Protein AF-W4P5W0-F1 (afdb_monomer)

pLDDT: mean 77.09, std 18.79, range [35.78, 97.12]

Foldseek 3Di:
DKWKFWADPVRDGDDIEDCDDPDPDPVDDHHHPVPDDPCVRDVDFQTWMWIQDDPVVRDIDIDGRHDDDPPDDDDDDDDPDDDDDDPDPDDPVVVVVVPPPPPCPDCVVVVPDPPPPVPPPPVVPCPPDDDPDDDDDDDD

Radius of gyration: 27.94 Å; Cα contacts (8 Å, |Δi|>4): 123; chains: 1; bounding box: 58×58×74 Å

Sequence (140 aa):
MTSFFICDDDWEKDKEVTLEEMDDNPEMDSWVMKDTVVSELVEDEKQKLLYVFDYMTERCFFIELSEIITGKEIKGAKCTKKSGEAPKQTVDFEEMASTGNSLDLDESFYGDQDFDMEDFDQEGFDMGGDAGGSFDDDKY

Solvent-accessible surface area (backbone atoms only — not comparable to full-atom values): 9699 Å² total; per-residue (Å²): 117,44,37,40,24,42,29,51,96,85,67,48,76,75,48,70,29,29,66,55,90,83,72,90,52,91,88,55,92,78,44,33,53,87,82,52,57,66,71,82,78,50,87,54,71,67,42,32,36,39,40,38,63,33,75,93,77,68,42,63,45,87,44,65,40,79,73,85,77,78,99,61,90,74,91,71,91,74,89,88,77,86,80,88,78,82,75,80,88,73,80,58,63,69,60,50,64,70,66,46,71,82,73,79,80,47,67,73,80,70,68,71,83,70,88,55,74,84,75,57,61,69,81,77,60,78,76,80,72,88,78,95,66,90,79,80,91,78,88,134

InterPro domains:
  IPR024047 MM3350-like superfamily [G3DSA:3.10.290.30] (1-127)
  IPR024047 MM3350-like superfamily [SSF159941] (1-127)

Organism: NCBI:txid1235809

Structure (mmCIF, N/CA/C/O backbone):
data_AF-W4P5W0-F1
#
_entry.id   AF-W4P5W0-F1
#
loop_
_atom_site.group_PDB
_atom_site.id
_atom_site.type_symbol
_atom_site.label_atom_id
_atom_site.label_alt_id
_atom_site.label_comp_id
_atom_site.label_asym_id
_atom_site.label_entity_id
_atom_site.label_seq_id
_atom_site.pdbx_PDB_ins_code
_atom_site.Cartn_x
_atom_site.Cartn_y
_atom_site.Cartn_z
_atom_site.occupancy
_atom_site.B_iso_or_equiv
_atom_site.auth_seq_id
_atom_site.auth_comp_id
_atom_site.auth_asym_id
_atom_site.auth_atom_id
_atom_site.pdbx_PDB_model_num
ATOM 1 N N . MET A 1 1 ? 12.486 5.948 -7.189 1.00 82.56 1 MET A N 1
ATOM 2 C CA . MET A 1 1 ? 11.313 6.750 -6.786 1.00 82.56 1 MET A CA 1
ATOM 3 C C . MET A 1 1 ? 10.218 5.776 -6.392 1.00 82.56 1 MET A C 1
ATOM 5 O O . MET A 1 1 ? 10.141 4.731 -7.027 1.00 82.56 1 MET A O 1
ATOM 9 N N . THR A 1 2 ? 9.457 6.049 -5.333 1.00 92.00 2 THR A N 1
ATOM 10 C CA . THR A 1 2 ? 8.365 5.173 -4.879 1.00 92.00 2 THR A CA 1
ATOM 11 C C . THR A 1 2 ? 7.175 6.025 -4.475 1.00 92.00 2 THR A C 1
ATOM 13 O O . THR A 1 2 ? 7.397 7.052 -3.829 1.00 92.00 2 THR A O 1
ATOM 16 N N . SER A 1 3 ? 5.963 5.562 -4.762 1.00 94.81 3 SER A N 1
ATOM 17 C CA . SER A 1 3 ? 4.728 6.265 -4.406 1.00 94.81 3 SER A CA 1
ATOM 18 C C . SER A 1 3 ? 3.638 5.289 -3.975 1.00 94.81 3 SER A C 1
ATOM 20 O O . SER A 1 3 ? 3.578 4.151 -4.454 1.00 94.81 3 SER A O 1
ATOM 22 N N . PHE A 1 4 ? 2.777 5.732 -3.062 1.00 96.12 4 PHE A N 1
ATOM 23 C CA . PHE A 1 4 ? 1.482 5.106 -2.818 1.00 96.12 4 PHE A CA 1
ATOM 24 C C . PHE A 1 4 ? 0.425 5.833 -3.643 1.00 96.12 4 PHE A C 1
ATOM 26 O O . PHE A 1 4 ? 0.474 7.050 -3.768 1.00 96.12 4 PHE A O 1
ATOM 33 N N . PHE A 1 5 ? -0.545 5.096 -4.167 1.00 95.81 5 PHE A N 1
ATOM 34 C CA . PHE A 1 5 ? -1.726 5.656 -4.806 1.00 95.81 5 PHE A CA 1
ATOM 35 C C . PHE A 1 5 ? -2.966 5.185 -4.063 1.00 95.81 5 PHE A C 1
ATOM 37 O O . PHE A 1 5 ? -3.081 3.989 -3.795 1.00 95.81 5 PHE A O 1
ATOM 44 N N . ILE A 1 6 ? -3.886 6.097 -3.757 1.00 95.56 6 ILE A N 1
ATOM 45 C CA . ILE A 1 6 ? -5.272 5.720 -3.473 1.00 95.56 6 ILE A CA 1
ATOM 46 C C . ILE A 1 6 ? -5.915 5.358 -4.803 1.00 95.56 6 ILE A C 1
ATOM 48 O O . ILE A 1 6 ? -5.771 6.096 -5.782 1.00 95.56 6 ILE A O 1
ATOM 52 N N . CYS A 1 7 ? -6.592 4.215 -4.821 1.00 95.69 7 CYS A N 1
ATOM 53 C CA . CYS A 1 7 ? -7.262 3.714 -6.003 1.00 95.69 7 CYS A CA 1
ATOM 54 C C . CYS A 1 7 ? -8.767 3.591 -5.804 1.00 95.69 7 CYS A C 1
ATOM 56 O O . CYS A 1 7 ? -9.249 3.398 -4.684 1.00 95.69 7 CYS A O 1
ATOM 58 N N . ASP A 1 8 ? -9.487 3.641 -6.919 1.00 93.94 8 ASP A N 1
ATOM 59 C CA . ASP A 1 8 ? -10.892 3.266 -6.974 1.00 93.94 8 ASP A CA 1
ATOM 60 C C . ASP A 1 8 ? -11.082 1.735 -7.003 1.00 93.94 8 ASP A C 1
ATOM 62 O O . ASP A 1 8 ? -10.151 0.945 -6.792 1.00 93.94 8 ASP A O 1
ATOM 66 N N . ASP A 1 9 ? -12.316 1.297 -7.260 1.00 92.69 9 ASP A N 1
ATOM 67 C CA . ASP A 1 9 ? -12.647 -0.121 -7.311 1.00 92.69 9 ASP A CA 1
ATOM 68 C C . ASP A 1 9 ? -12.012 -0.882 -8.484 1.00 92.69 9 ASP A C 1
ATOM 70 O O . ASP A 1 9 ? -11.798 -2.097 -8.367 1.00 92.69 9 ASP A O 1
ATOM 74 N N . ASP A 1 10 ? -11.651 -0.189 -9.558 1.00 94.75 10 ASP A N 1
ATOM 75 C CA . ASP A 1 10 ? -11.047 -0.757 -10.761 1.00 94.75 10 ASP A CA 1
ATOM 76 C C . ASP A 1 10 ? -9.509 -0.635 -10.765 1.00 94.75 10 ASP A C 1
ATOM 78 O O . ASP A 1 10 ? -8.855 -1.012 -11.737 1.00 94.75 10 ASP A O 1
ATOM 82 N N . TRP A 1 11 ? -8.917 -0.221 -9.634 1.00 94.50 11 TRP A N 1
ATOM 83 C CA . TRP A 1 11 ? -7.482 0.046 -9.463 1.00 94.50 11 TRP A CA 1
ATOM 84 C C . TRP A 1 11 ? -6.963 1.238 -10.280 1.00 94.50 11 TRP A C 1
ATOM 86 O O . TRP A 1 11 ? -5.752 1.352 -10.506 1.00 94.50 11 TRP A O 1
ATOM 96 N N . GLU A 1 12 ? -7.844 2.152 -10.689 1.00 95.00 12 GLU A N 1
ATOM 97 C CA . GLU A 1 12 ? -7.435 3.425 -11.272 1.00 95.00 12 GLU A CA 1
ATOM 98 C C . GLU A 1 12 ? -6.825 4.318 -10.188 1.00 95.00 12 GLU A C 1
ATOM 100 O O . GLU A 1 12 ? -7.290 4.364 -9.050 1.00 95.00 12 GLU A O 1
ATOM 105 N N . LYS A 1 13 ? -5.721 4.991 -10.521 1.00 94.25 13 LYS A N 1
ATOM 106 C CA . LYS A 1 13 ? -4.975 5.846 -9.590 1.00 94.25 13 LYS A CA 1
ATOM 107 C C . LYS A 1 13 ? -5.665 7.201 -9.488 1.00 94.25 13 LYS A C 1
ATOM 109 O O . LYS A 1 13 ? -5.826 7.863 -10.507 1.00 94.25 13 LYS A O 1
ATOM 114 N N . ASP A 1 14 ? -5.979 7.622 -8.270 1.00 92.06 14 ASP A N 1
ATOM 115 C CA . ASP A 1 14 ? -6.637 8.906 -8.011 1.00 92.06 14 ASP A CA 1
ATOM 116 C C . ASP A 1 14 ? -5.683 9.886 -7.312 1.00 92.06 14 ASP A C 1
ATOM 118 O O . ASP A 1 14 ? -5.239 10.873 -7.898 1.00 92.06 14 ASP A O 1
ATOM 122 N N . LYS A 1 15 ? -5.269 9.565 -6.080 1.00 91.94 15 LYS A N 1
ATOM 123 C CA . LYS A 1 15 ? -4.364 10.406 -5.278 1.00 91.94 15 LYS A CA 1
ATOM 124 C C . LYS A 1 15 ? -2.994 9.762 -5.127 1.00 91.94 15 LYS A C 1
ATOM 126 O O . LYS A 1 15 ? -2.920 8.614 -4.698 1.00 91.94 15 LYS A O 1
ATOM 131 N N . GLU A 1 16 ? -1.925 10.508 -5.397 1.00 94.00 16 GLU A N 1
ATOM 132 C CA . GLU A 1 16 ? -0.539 10.078 -5.179 1.00 94.00 16 GLU A CA 1
ATOM 133 C C . GLU A 1 16 ? 0.016 10.591 -3.842 1.00 94.00 16 GLU A C 1
ATOM 135 O O . GLU A 1 16 ? -0.223 11.731 -3.455 1.00 94.00 16 GLU A O 1
ATOM 140 N N . VAL A 1 17 ? 0.775 9.738 -3.152 1.00 94.75 17 VAL A N 1
ATOM 141 C CA . VAL A 1 17 ? 1.563 10.061 -1.958 1.00 94.75 17 VAL A CA 1
ATOM 142 C C . VAL A 1 17 ? 3.015 9.679 -2.234 1.00 94.75 17 VAL A C 1
ATOM 144 O O . VAL A 1 17 ? 3.347 8.491 -2.353 1.00 94.75 17 VAL A O 1
ATOM 147 N N . THR A 1 18 ? 3.881 10.678 -2.358 1.00 94.31 18 THR A N 1
ATOM 148 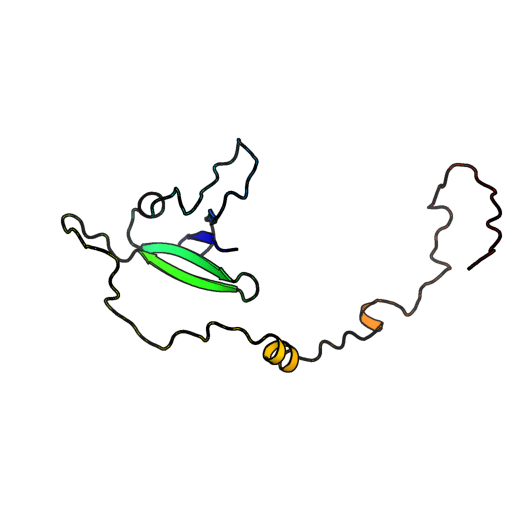C CA . THR A 1 18 ? 5.270 10.530 -2.803 1.00 94.31 18 THR A CA 1
ATOM 149 C C . THR A 1 18 ? 6.226 10.327 -1.629 1.00 94.31 18 THR A C 1
ATOM 151 O O . THR A 1 18 ? 5.956 10.692 -0.484 1.00 94.31 18 THR A O 1
ATOM 154 N N . LEU A 1 19 ? 7.375 9.698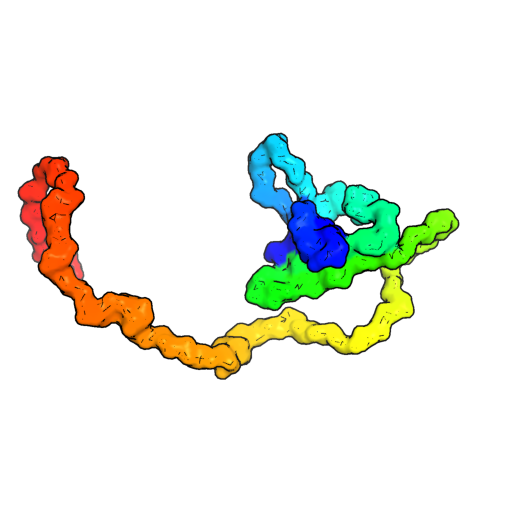 -1.895 1.00 92.62 19 LEU A N 1
ATOM 155 C CA . LEU A 1 19 ? 8.403 9.482 -0.869 1.00 92.62 19 LEU A CA 1
ATOM 156 C C . LEU A 1 19 ? 9.034 10.794 -0.375 1.00 92.62 19 LEU A C 1
ATOM 158 O O . LEU A 1 19 ? 9.328 10.927 0.808 1.00 92.62 19 LEU A O 1
ATOM 162 N N . GLU A 1 20 ? 9.254 11.725 -1.295 1.00 90.62 20 GLU A N 1
ATOM 163 C CA . GLU A 1 20 ? 9.828 13.047 -1.052 1.00 90.62 20 GLU A CA 1
ATOM 164 C C . GLU A 1 20 ? 8.904 14.091 -1.680 1.00 90.62 20 GLU A C 1
ATOM 166 O O . GLU A 1 20 ? 8.110 13.758 -2.566 1.00 90.62 20 GLU A O 1
ATOM 171 N N . GLU A 1 21 ? 9.034 15.338 -1.240 1.00 87.50 21 GLU A N 1
ATOM 172 C CA . GLU A 1 21 ? 8.330 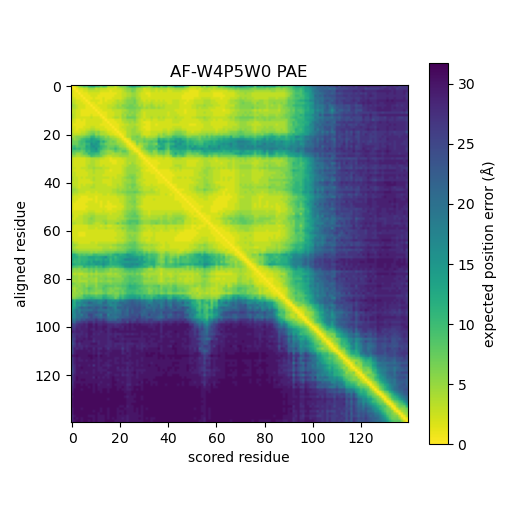16.461 -1.850 1.00 87.50 21 GLU A CA 1
ATOM 173 C C . GLU A 1 21 ? 8.790 16.625 -3.304 1.00 87.50 21 GLU A C 1
ATOM 175 O O . GLU A 1 21 ? 9.986 16.770 -3.571 1.00 87.50 21 GLU A O 1
ATOM 180 N N . MET A 1 22 ? 7.845 16.523 -4.235 1.00 81.75 22 MET A N 1
ATOM 181 C CA . MET A 1 22 ? 8.101 16.615 -5.676 1.00 81.75 22 MET A CA 1
ATOM 182 C C . MET A 1 22 ? 7.448 17.851 -6.290 1.00 81.75 22 MET A C 1
ATOM 184 O O . MET A 1 22 ? 7.777 18.181 -7.430 1.00 81.75 22 MET A O 1
ATOM 188 N N . ASP A 1 23 ? 6.531 18.508 -5.572 1.00 77.56 23 ASP A N 1
ATOM 189 C CA . ASP A 1 23 ? 5.814 19.671 -6.072 1.00 77.56 23 ASP A CA 1
ATOM 190 C C . ASP A 1 23 ? 6.284 20.945 -5.359 1.00 77.56 23 ASP A C 1
ATOM 192 O O . ASP A 1 23 ? 6.193 21.090 -4.141 1.00 77.56 23 ASP A O 1
ATOM 196 N N . ASP A 1 24 ? 6.797 21.892 -6.143 1.00 78.62 24 ASP A N 1
ATOM 197 C CA . ASP A 1 24 ? 7.193 23.217 -5.662 1.00 78.62 24 ASP A CA 1
ATOM 198 C C . ASP A 1 24 ? 6.021 24.219 -5.718 1.00 78.62 24 ASP A C 1
ATOM 200 O O . ASP A 1 24 ? 6.181 25.390 -5.353 1.00 78.62 24 ASP A O 1
ATOM 204 N N . ASN A 1 25 ? 4.848 23.800 -6.211 1.00 81.19 25 ASN A N 1
ATOM 205 C CA . ASN A 1 25 ? 3.677 24.652 -6.342 1.00 81.19 25 ASN A CA 1
ATOM 206 C C . ASN A 1 25 ? 2.916 24.767 -5.007 1.00 81.19 25 ASN A C 1
ATOM 208 O O . ASN A 1 25 ? 2.258 23.818 -4.587 1.00 81.19 25 ASN A O 1
ATOM 212 N N . PRO A 1 26 ? 2.894 25.951 -4.366 1.00 74.75 26 PRO A N 1
ATOM 213 C CA . PRO A 1 26 ? 2.201 26.142 -3.092 1.00 74.75 26 PRO A CA 1
ATOM 214 C C . PRO A 1 26 ? 0.669 26.060 -3.192 1.00 74.75 26 PRO A C 1
ATOM 216 O O . PRO A 1 26 ? -0.000 26.093 -2.162 1.00 74.75 26 PRO A O 1
ATOM 219 N N . GLU A 1 27 ? 0.099 26.029 -4.401 1.00 77.88 27 GLU A N 1
ATOM 220 C CA . GLU A 1 27 ? -1.348 25.915 -4.617 1.00 77.88 27 GLU A CA 1
ATOM 221 C C . GLU A 1 27 ? -1.836 24.462 -4.707 1.00 77.88 27 GLU A C 1
ATOM 223 O O . GLU A 1 27 ? -3.045 24.231 -4.647 1.00 77.88 27 GLU A O 1
ATOM 228 N N . MET A 1 28 ? -0.926 23.494 -4.854 1.00 73.81 28 MET A N 1
ATOM 229 C CA . MET A 1 28 ? -1.262 22.074 -4.895 1.00 73.81 28 MET A CA 1
ATOM 230 C C . MET A 1 28 ? -0.951 21.396 -3.563 1.00 73.81 28 MET A C 1
ATOM 232 O O . MET A 1 28 ? 0.125 21.557 -2.994 1.00 73.81 28 MET A O 1
ATOM 236 N N . ASP A 1 29 ? -1.909 20.607 -3.077 1.00 76.56 29 ASP A N 1
ATOM 237 C CA . ASP A 1 29 ? -1.706 19.777 -1.896 1.00 76.56 29 ASP A CA 1
ATOM 238 C C . ASP A 1 29 ? -0.771 18.616 -2.251 1.00 76.56 29 ASP A C 1
ATOM 240 O O . ASP A 1 29 ? -1.182 17.655 -2.908 1.00 76.56 29 ASP A O 1
ATOM 244 N N . SER A 1 30 ? 0.478 18.699 -1.797 1.00 85.81 30 SER A N 1
ATOM 245 C CA . SER A 1 30 ? 1.416 17.585 -1.863 1.00 85.81 30 SER A CA 1
ATOM 246 C C . SER A 1 30 ? 1.287 16.671 -0.647 1.00 85.81 30 SER 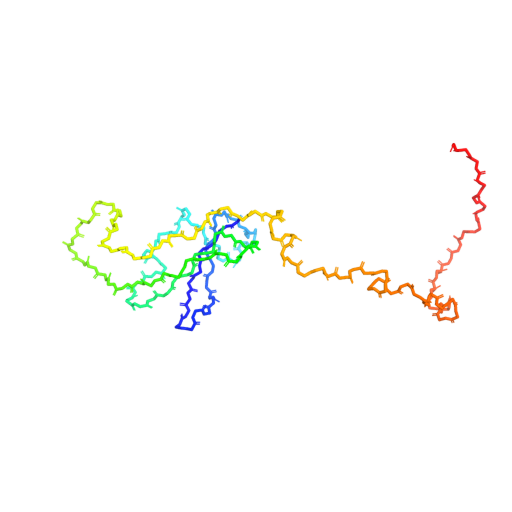A C 1
ATOM 248 O O . SER A 1 30 ? 1.098 17.121 0.487 1.00 85.81 30 SER A O 1
ATOM 250 N N . TRP A 1 31 ? 1.381 15.365 -0.893 1.00 90.94 31 TRP A N 1
ATOM 251 C CA . TRP A 1 31 ? 1.253 14.328 0.124 1.00 90.94 31 TRP A CA 1
ATOM 252 C C . TRP A 1 31 ? 2.559 13.550 0.213 1.00 90.94 31 TRP A C 1
ATOM 254 O O . TRP A 1 31 ? 2.902 12.789 -0.690 1.00 90.94 31 TRP A O 1
ATOM 264 N N . VAL A 1 32 ? 3.266 13.700 1.331 1.00 93.81 32 VAL A N 1
ATOM 265 C CA . VAL A 1 32 ? 4.560 13.049 1.558 1.00 93.81 32 VAL A CA 1
ATOM 266 C C . VAL A 1 32 ? 4.407 11.898 2.549 1.00 93.81 32 VAL A C 1
ATOM 268 O O . VAL A 1 32 ? 3.903 12.071 3.659 1.00 93.81 32 VAL A O 1
ATOM 271 N N . MET A 1 33 ? 4.922 10.715 2.197 1.00 93.94 33 MET A N 1
ATOM 272 C CA . MET A 1 33 ? 4.791 9.478 2.993 1.00 93.94 33 MET A CA 1
ATOM 273 C C . MET A 1 33 ? 5.222 9.616 4.459 1.00 93.94 33 MET A C 1
ATOM 275 O O . MET A 1 33 ? 4.719 8.905 5.325 1.00 93.94 33 MET A O 1
ATOM 279 N N . LYS A 1 34 ? 6.202 10.479 4.737 1.00 93.94 34 LYS A N 1
ATOM 280 C CA . LYS A 1 34 ? 6.719 10.706 6.090 1.00 93.94 34 LYS A CA 1
ATOM 281 C C . LYS A 1 34 ? 5.708 11.419 6.992 1.00 93.94 34 LYS A C 1
ATOM 283 O O . LYS A 1 34 ? 5.704 11.166 8.197 1.00 93.94 34 LYS A O 1
ATOM 288 N N . ASP A 1 35 ? 4.898 12.293 6.408 1.00 93.38 35 ASP A N 1
ATOM 289 C CA . ASP A 1 35 ? 4.000 13.192 7.129 1.00 93.38 35 ASP A CA 1
ATOM 290 C C . ASP A 1 35 ? 2.535 12.734 7.040 1.00 93.38 35 ASP A C 1
ATOM 292 O O . ASP A 1 35 ? 1.714 13.137 7.859 1.00 93.38 35 ASP A O 1
ATOM 296 N N . THR A 1 36 ? 2.218 11.832 6.109 1.00 93.75 36 THR A N 1
ATOM 297 C CA . THR A 1 36 ? 0.879 11.268 5.919 1.00 93.75 36 THR A CA 1
ATOM 298 C C . THR A 1 36 ? 0.723 9.920 6.626 1.00 93.75 36 THR A C 1
ATOM 300 O O . THR A 1 36 ? 1.352 8.921 6.265 1.00 93.75 36 THR A O 1
ATOM 303 N N . VAL A 1 37 ? -0.164 9.850 7.621 1.00 93.44 37 VAL A N 1
ATOM 304 C CA . VAL A 1 37 ? -0.528 8.575 8.261 1.00 93.44 37 VAL A CA 1
ATOM 305 C C . VAL A 1 37 ? -1.567 7.817 7.437 1.00 93.44 37 VAL A C 1
ATOM 307 O O . VAL A 1 37 ? -2.489 8.393 6.876 1.00 93.44 37 VAL A O 1
ATOM 310 N N . VAL A 1 38 ? -1.467 6.485 7.423 1.00 91.69 38 VAL A N 1
ATOM 311 C CA . VAL A 1 38 ? -2.357 5.607 6.637 1.00 91.69 38 VAL A CA 1
ATOM 312 C C . VAL A 1 38 ? -3.844 5.844 6.936 1.00 91.69 38 VAL A C 1
ATOM 314 O O . VAL A 1 38 ? -4.665 5.758 6.030 1.00 91.69 38 VAL A O 1
ATOM 317 N N . SER A 1 39 ? -4.191 6.181 8.180 1.00 90.75 39 SER A N 1
ATOM 318 C CA . SER A 1 39 ? -5.573 6.460 8.590 1.00 90.75 39 SER A CA 1
ATOM 319 C C . SER A 1 39 ? -6.181 7.719 7.967 1.00 90.75 39 SER A C 1
ATOM 321 O O . SER A 1 39 ? -7.387 7.873 8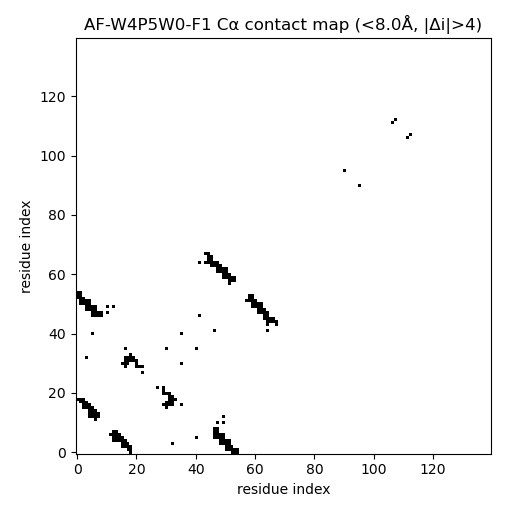.045 1.00 90.75 39 SER A O 1
ATOM 323 N N . GLU A 1 40 ? -5.378 8.622 7.396 1.00 91.56 40 GLU A N 1
ATOM 324 C CA . GLU A 1 40 ? -5.875 9.783 6.634 1.00 91.56 40 GLU A CA 1
ATOM 325 C C . GLU A 1 40 ? -6.188 9.429 5.172 1.00 91.56 40 GLU A C 1
ATOM 327 O O . GLU A 1 40 ? -6.835 10.198 4.465 1.00 91.56 40 GLU A O 1
ATOM 332 N N . LEU A 1 41 ? -5.692 8.281 4.701 1.00 91.56 41 LEU A N 1
ATOM 333 C CA . LEU A 1 41 ? -5.843 7.828 3.320 1.00 91.56 41 LEU A CA 1
ATOM 334 C C . LEU A 1 41 ? -6.955 6.789 3.186 1.00 91.56 41 LEU A C 1
ATOM 336 O O . LEU A 1 41 ? -7.687 6.802 2.199 1.00 91.56 41 LEU A O 1
ATOM 340 N N . VAL A 1 42 ? -7.057 5.879 4.159 1.00 92.31 42 VAL A N 1
ATOM 341 C CA . VAL A 1 42 ? -8.048 4.801 4.165 1.00 92.31 42 VAL A CA 1
ATOM 342 C C . VAL A 1 42 ? -8.771 4.718 5.510 1.00 92.31 42 VAL A C 1
ATOM 344 O O . VAL A 1 42 ? -8.158 4.531 6.563 1.00 92.31 42 VAL A O 1
ATOM 347 N N . GLU A 1 43 ? -10.091 4.841 5.452 1.00 93.19 43 GLU A N 1
ATOM 348 C CA . GLU A 1 43 ? -11.021 4.891 6.583 1.00 93.19 43 GLU A CA 1
ATOM 349 C C . GLU A 1 43 ? -12.098 3.795 6.512 1.00 93.19 43 GLU A C 1
ATOM 351 O O . GLU A 1 43 ? -12.657 3.425 7.544 1.00 93.19 43 GLU A O 1
ATOM 356 N N . ASP A 1 44 ? -12.351 3.240 5.323 1.00 93.81 44 ASP A N 1
ATOM 357 C CA . ASP A 1 44 ? -13.409 2.272 5.050 1.00 93.81 44 ASP A CA 1
ATOM 358 C C . ASP A 1 44 ? -12.856 0.941 4.527 1.00 93.81 44 ASP A C 1
ATOM 360 O O . ASP A 1 44 ? -11.872 0.866 3.785 1.00 93.81 44 ASP A O 1
ATOM 364 N N . GLU A 1 45 ? -13.535 -0.148 4.886 1.00 93.94 45 GLU A N 1
ATOM 365 C CA . GLU A 1 45 ? -13.216 -1.474 4.360 1.00 93.94 45 GLU A CA 1
ATOM 366 C C . GLU A 1 45 ? -13.309 -1.502 2.829 1.00 93.94 45 GLU A C 1
ATOM 368 O O . GLU A 1 45 ? -14.188 -0.893 2.220 1.00 93.94 45 GLU A O 1
ATOM 373 N N . LYS A 1 46 ? -12.429 -2.298 2.219 1.00 94.88 46 LYS A N 1
ATOM 374 C CA . LYS A 1 46 ? -12.247 -2.504 0.776 1.00 94.88 46 LYS A CA 1
ATOM 375 C C . LYS A 1 46 ? -11.620 -1.347 0.009 1.00 94.88 46 LYS A C 1
ATOM 377 O O . LYS A 1 46 ? -11.431 -1.486 -1.197 1.00 94.88 46 LYS A O 1
ATOM 382 N N . GLN A 1 47 ? -11.236 -0.257 0.670 1.00 96.38 47 GLN A N 1
ATOM 383 C CA . GLN A 1 47 ? -10.419 0.758 0.011 1.00 96.38 47 GLN A CA 1
ATOM 384 C C . GLN A 1 47 ? -9.080 0.171 -0.449 1.00 96.38 47 GLN A C 1
ATOM 386 O O . GLN A 1 47 ? -8.464 -0.658 0.236 1.00 96.38 47 GLN A O 1
ATOM 391 N N . LYS A 1 48 ? -8.649 0.604 -1.634 1.00 97.12 48 LYS A N 1
ATOM 392 C CA . LYS A 1 48 ? -7.502 0.056 -2.355 1.00 97.12 48 LYS A CA 1
ATOM 393 C C . LYS A 1 48 ? -6.359 1.059 -2.386 1.00 97.12 48 LYS A C 1
ATOM 395 O O . LYS A 1 48 ? -6.552 2.255 -2.585 1.00 97.12 48 LYS A O 1
ATOM 400 N N . LEU A 1 49 ? -5.156 0.537 -2.191 1.00 96.88 49 LEU A N 1
ATOM 401 C CA . LEU A 1 49 ? -3.899 1.260 -2.275 1.00 96.88 49 LEU A CA 1
ATOM 402 C C . LEU A 1 49 ? -2.960 0.515 -3.219 1.00 96.88 49 LEU A C 1
ATOM 404 O O . LEU A 1 49 ? -2.802 -0.705 -3.126 1.00 96.88 49 LEU A O 1
ATOM 408 N N . LEU A 1 50 ? -2.273 1.250 -4.081 1.00 96.81 50 LEU A N 1
ATOM 409 C CA . LEU A 1 50 ? -1.218 0.707 -4.925 1.00 96.81 50 LEU A CA 1
ATOM 410 C C . LEU A 1 50 ? 0.125 1.270 -4.478 1.00 96.81 50 LEU A C 1
ATOM 412 O O . LEU A 1 50 ? 0.338 2.476 -4.519 1.00 96.81 50 LEU A O 1
ATOM 416 N N . TYR A 1 51 ? 1.053 0.407 -4.078 1.00 96.06 51 TYR A N 1
ATOM 417 C CA . TYR A 1 51 ? 2.417 0.826 -3.766 1.00 96.06 51 TYR A CA 1
ATOM 418 C C . TYR A 1 51 ? 3.338 0.515 -4.937 1.00 96.06 51 TYR A C 1
ATOM 420 O O . TYR A 1 51 ? 3.666 -0.649 -5.162 1.00 96.06 51 TYR A O 1
ATOM 428 N N . VAL A 1 52 ? 3.764 1.538 -5.674 1.00 94.50 52 VAL A N 1
ATOM 429 C CA . VAL A 1 52 ? 4.730 1.405 -6.771 1.00 94.50 52 VAL A CA 1
ATOM 430 C C . VAL A 1 52 ? 6.119 1.681 -6.214 1.00 94.50 52 VAL A C 1
ATOM 432 O O . VAL A 1 52 ? 6.397 2.781 -5.737 1.00 94.50 52 VAL A O 1
ATOM 435 N N . PHE A 1 53 ? 6.996 0.679 -6.258 1.00 92.38 53 PHE A N 1
ATOM 436 C CA . PHE A 1 53 ? 8.351 0.795 -5.706 1.00 92.38 53 PHE A CA 1
ATOM 437 C C . PHE A 1 53 ? 9.456 0.712 -6.759 1.00 92.38 53 PHE A C 1
ATOM 439 O O . PHE A 1 53 ? 10.596 1.083 -6.481 1.00 92.38 53 PHE A O 1
ATOM 446 N N . ASP A 1 54 ? 9.132 0.244 -7.962 1.00 90.44 54 ASP A N 1
ATOM 447 C CA . ASP A 1 54 ? 10.047 0.224 -9.096 1.00 90.44 54 ASP A CA 1
ATOM 448 C C . ASP A 1 54 ? 9.282 0.585 -10.372 1.00 90.44 54 ASP A C 1
ATOM 450 O O . ASP A 1 54 ? 8.525 -0.221 -10.906 1.00 90.44 54 ASP A O 1
ATOM 454 N N . TYR A 1 55 ? 9.480 1.815 -10.845 1.00 86.38 55 TYR A N 1
ATOM 455 C CA . TYR A 1 55 ? 8.862 2.320 -12.072 1.00 86.38 55 TYR A CA 1
ATOM 456 C C . TYR A 1 55 ? 9.523 1.769 -13.339 1.00 86.38 55 TYR A C 1
ATOM 458 O O . TYR A 1 55 ? 8.871 1.725 -14.374 1.00 86.38 55 TYR A O 1
ATOM 466 N N . MET A 1 56 ? 10.787 1.333 -13.275 1.00 85.88 56 MET A N 1
ATOM 467 C CA . MET A 1 56 ? 11.497 0.816 -14.452 1.00 85.88 56 MET A CA 1
ATOM 468 C C . MET A 1 56 ? 10.938 -0.535 -14.879 1.00 85.88 56 MET A C 1
ATOM 470 O O . MET A 1 56 ? 10.882 -0.841 -16.065 1.00 85.88 56 MET A O 1
ATOM 474 N N . THR A 1 57 ? 10.553 -1.351 -13.898 1.00 85.50 57 THR A N 1
ATOM 475 C CA . THR A 1 57 ? 10.019 -2.699 -14.134 1.00 85.50 57 THR A CA 1
ATOM 476 C C . THR A 1 57 ? 8.563 -2.851 -13.699 1.00 85.50 57 THR A C 1
ATOM 478 O O . THR A 1 57 ? 8.064 -3.968 -13.571 1.00 85.50 57 THR A O 1
ATOM 481 N N . GLU A 1 58 ? 7.890 -1.718 -13.473 1.00 86.75 58 GLU A N 1
ATOM 482 C CA . GLU A 1 58 ? 6.467 -1.606 -13.124 1.00 86.75 58 GLU A CA 1
ATOM 483 C C . GLU A 1 58 ? 6.042 -2.463 -11.921 1.00 86.75 58 GLU A C 1
ATOM 485 O O . GLU A 1 58 ? 4.913 -2.954 -11.821 1.00 86.75 58 GLU A O 1
ATOM 490 N N . ARG A 1 59 ? 6.946 -2.657 -10.958 1.00 90.38 59 ARG A N 1
ATOM 491 C CA . ARG A 1 59 ? 6.658 -3.502 -9.800 1.00 90.38 59 ARG A CA 1
ATOM 492 C C . ARG A 1 59 ? 5.906 -2.720 -8.747 1.00 90.38 59 ARG A C 1
ATOM 494 O O . ARG A 1 59 ? 6.341 -1.670 -8.261 1.00 90.38 59 ARG A O 1
ATOM 501 N N . CYS A 1 60 ? 4.789 -3.307 -8.351 1.00 93.69 60 CYS A N 1
ATOM 502 C CA . CYS A 1 60 ? 3.892 -2.730 -7.381 1.00 93.69 60 CYS A CA 1
ATOM 503 C C . CYS A 1 60 ? 3.294 -3.786 -6.448 1.00 93.69 60 CYS A C 1
ATOM 505 O O . CYS A 1 60 ? 3.297 -4.987 -6.734 1.00 93.69 60 CYS A O 1
ATOM 507 N N . PHE A 1 61 ? 2.789 -3.323 -5.308 1.00 95.00 61 PHE A N 1
ATOM 508 C CA . PHE A 1 61 ? 1.932 -4.097 -4.425 1.00 95.00 61 PHE A CA 1
ATOM 509 C C . PHE A 1 61 ? 0.506 -3.570 -4.496 1.00 95.00 61 PHE A C 1
ATOM 511 O O . PHE A 1 61 ? 0.266 -2.384 -4.287 1.00 95.00 61 PHE A O 1
ATOM 518 N N . PHE A 1 62 ? -0.421 -4.493 -4.721 1.00 95.94 62 PHE A N 1
ATOM 519 C CA . PHE A 1 62 ? -1.853 -4.280 -4.585 1.00 95.94 62 PHE A CA 1
ATOM 520 C C . PHE A 1 62 ? -2.229 -4.504 -3.122 1.00 95.94 62 PHE A C 1
ATOM 522 O O . PHE A 1 62 ? -1.993 -5.585 -2.571 1.00 95.94 62 PHE A O 1
ATOM 529 N N . ILE A 1 63 ? -2.762 -3.471 -2.482 1.00 96.50 63 ILE A N 1
ATOM 530 C CA . ILE A 1 63 ? -3.087 -3.459 -1.059 1.00 96.50 63 ILE A CA 1
ATOM 531 C C . ILE A 1 63 ? -4.573 -3.129 -0.934 1.00 96.50 63 ILE A C 1
ATOM 533 O O . ILE A 1 63 ? -5.054 -2.175 -1.528 1.00 96.50 63 ILE A O 1
ATOM 537 N N . GLU A 1 64 ? -5.303 -3.919 -0.156 1.00 96.44 64 GLU A N 1
ATOM 538 C CA . GLU A 1 64 ? -6.714 -3.679 0.149 1.00 96.44 64 GLU A CA 1
ATOM 539 C C . GLU A 1 64 ? -6.892 -3.664 1.667 1.00 96.44 64 GLU A C 1
ATOM 541 O O . GLU A 1 64 ? -6.376 -4.540 2.378 1.00 96.44 64 GLU A O 1
ATOM 546 N N . LEU A 1 65 ? -7.619 -2.669 2.172 1.00 95.19 65 LEU A N 1
ATOM 547 C CA . LEU A 1 65 ? -8.000 -2.608 3.575 1.00 95.19 65 LEU A CA 1
ATOM 548 C C . LEU A 1 65 ? -9.120 -3.617 3.843 1.00 95.19 65 LEU A C 1
ATOM 550 O O . LEU A 1 65 ? -10.268 -3.407 3.479 1.00 95.19 65 LEU A O 1
ATOM 554 N N . SER A 1 66 ? -8.788 -4.731 4.489 1.00 93.88 66 SER A N 1
ATOM 555 C CA . SER A 1 66 ? -9.756 -5.815 4.710 1.00 93.88 66 SER A CA 1
ATOM 556 C C . SER A 1 66 ? -10.720 -5.572 5.873 1.00 93.88 66 SER A C 1
ATOM 558 O O . SER A 1 66 ? -11.902 -5.862 5.741 1.00 93.88 66 SER A O 1
ATOM 560 N N . GLU A 1 67 ? -10.225 -5.089 7.012 1.00 92.69 67 GLU A N 1
ATOM 561 C CA . GLU A 1 67 ? -11.015 -4.911 8.235 1.00 92.69 67 GLU A CA 1
ATOM 562 C C . GLU A 1 67 ? -10.347 -3.868 9.141 1.00 92.69 67 GLU A C 1
ATOM 564 O O . GLU A 1 67 ? -9.115 -3.838 9.261 1.00 92.69 67 GLU A O 1
ATOM 569 N N . ILE A 1 68 ? -11.155 -3.063 9.839 1.00 91.31 68 ILE A N 1
ATOM 570 C CA . ILE A 1 68 ? -10.692 -2.162 10.904 1.00 91.31 68 ILE A CA 1
ATOM 571 C C . ILE A 1 68 ? -11.163 -2.693 12.261 1.00 91.31 68 ILE A C 1
ATOM 573 O O . ILE A 1 68 ? -12.347 -2.680 12.591 1.00 91.31 68 ILE A O 1
ATOM 577 N N . ILE A 1 69 ? -10.216 -3.110 13.106 1.00 89.94 69 ILE A N 1
ATOM 578 C CA . ILE A 1 69 ? -10.520 -3.654 14.435 1.00 89.94 69 ILE A CA 1
ATOM 579 C C . ILE A 1 69 ? -10.294 -2.580 15.503 1.00 89.94 69 ILE A C 1
ATOM 581 O O . ILE A 1 69 ? -9.162 -2.305 15.900 1.00 89.94 69 ILE A O 1
ATOM 585 N N . THR A 1 70 ? -11.379 -2.005 16.020 1.00 88.62 70 THR A N 1
ATOM 586 C CA . THR A 1 70 ? -11.322 -1.000 17.092 1.00 88.62 70 THR A CA 1
ATOM 587 C C . THR A 1 70 ? -11.192 -1.638 18.483 1.00 88.62 70 THR A C 1
ATOM 589 O O . THR A 1 70 ? -11.524 -2.804 18.707 1.00 88.62 70 THR A O 1
ATOM 592 N N . GLY A 1 71 ? -10.659 -0.884 19.450 1.00 87.44 71 GLY A N 1
ATOM 593 C CA . GLY A 1 71 ? -10.558 -1.322 20.851 1.00 87.44 71 GLY A CA 1
ATOM 594 C C . GLY A 1 71 ? -9.480 -2.375 21.145 1.00 87.44 71 GLY A C 1
ATOM 595 O O . GLY A 1 71 ? -9.391 -2.853 22.277 1.00 87.44 71 GLY A O 1
ATOM 596 N N . LYS A 1 72 ? -8.643 -2.731 20.163 1.00 84.25 72 LYS A N 1
ATOM 597 C CA . LYS A 1 72 ? -7.446 -3.560 20.353 1.00 84.25 72 LYS A CA 1
ATOM 598 C C . LYS A 1 72 ? -6.200 -2.769 19.985 1.00 84.25 72 LYS A C 1
ATOM 600 O O . LYS A 1 72 ? -6.119 -2.204 18.904 1.00 84.25 72 LYS A O 1
ATOM 605 N N . GLU A 1 73 ? -5.205 -2.790 20.862 1.00 80.25 73 GLU A N 1
ATOM 606 C CA . GLU A 1 73 ? -3.886 -2.236 20.568 1.00 80.25 73 GLU A CA 1
ATOM 607 C C . GLU A 1 73 ? -2.988 -3.353 20.024 1.00 80.25 73 GLU A C 1
ATOM 609 O O . GLU A 1 73 ? -2.636 -4.297 20.739 1.00 80.25 73 GLU A O 1
ATOM 614 N N . ILE A 1 74 ? -2.636 -3.273 18.741 1.00 80.12 74 ILE A N 1
ATOM 615 C CA . ILE A 1 74 ? -1.667 -4.182 18.128 1.00 80.12 74 ILE A CA 1
ATOM 616 C C . ILE A 1 74 ? -0.305 -3.491 18.155 1.00 80.12 74 ILE A C 1
ATOM 618 O O . ILE A 1 74 ? -0.117 -2.435 17.557 1.00 80.12 74 ILE A O 1
ATOM 622 N N . LYS A 1 75 ? 0.665 -4.090 18.850 1.00 81.81 75 LYS A N 1
ATOM 623 C CA . LYS A 1 75 ? 2.040 -3.581 18.877 1.00 81.81 75 LYS A CA 1
ATOM 624 C C . LYS A 1 75 ? 2.783 -4.028 17.622 1.00 81.81 75 LYS A C 1
ATOM 626 O O . LYS A 1 75 ? 3.302 -5.141 17.574 1.00 81.81 75 LYS A O 1
ATOM 631 N N . GLY A 1 76 ? 2.842 -3.137 16.636 1.00 83.50 76 GLY A N 1
ATOM 632 C CA . GLY A 1 76 ? 3.591 -3.322 15.394 1.00 83.50 76 GLY A CA 1
ATOM 633 C C . GLY A 1 76 ? 2.890 -4.199 14.353 1.00 83.50 76 GLY A C 1
ATOM 634 O O . GLY A 1 76 ? 1.881 -4.851 14.620 1.00 83.50 76 GLY A O 1
ATOM 635 N N . ALA A 1 77 ? 3.441 -4.210 13.140 1.00 89.62 77 ALA A N 1
ATOM 636 C CA . ALA A 1 77 ? 2.908 -4.996 12.035 1.00 89.62 77 ALA A CA 1
ATOM 637 C C . ALA A 1 77 ? 3.201 -6.494 12.219 1.00 89.62 77 ALA A C 1
ATOM 639 O O . ALA A 1 77 ? 4.309 -6.892 12.588 1.00 89.62 77 ALA A O 1
ATOM 640 N N . LYS A 1 78 ? 2.214 -7.344 11.917 1.00 90.75 78 LYS A N 1
ATOM 641 C CA . LYS A 1 78 ? 2.349 -8.804 11.966 1.00 90.75 78 LYS A CA 1
ATOM 642 C C . LYS A 1 78 ? 1.795 -9.432 10.694 1.00 90.75 78 LYS A C 1
ATOM 644 O O . LYS A 1 78 ? 0.630 -9.246 10.363 1.00 90.75 78 LYS A O 1
ATOM 649 N N . CYS A 1 79 ? 2.601 -10.261 10.037 1.00 91.81 79 CYS A N 1
ATOM 650 C CA . CYS A 1 79 ? 2.119 -11.121 8.962 1.00 91.81 79 CYS A CA 1
ATOM 651 C C . CYS A 1 79 ? 1.316 -12.289 9.561 1.00 91.81 79 CYS A C 1
ATOM 653 O O . CYS A 1 79 ? 1.860 -13.109 10.305 1.00 91.81 79 CYS A O 1
ATOM 655 N N . THR A 1 80 ? 0.015 -12.349 9.276 1.00 91.56 80 THR A N 1
ATOM 656 C CA . THR A 1 80 ? -0.890 -13.413 9.754 1.00 91.56 80 THR A CA 1
ATOM 657 C C . THR A 1 80 ? -1.035 -14.554 8.752 1.00 91.56 80 THR A C 1
ATOM 659 O O . THR A 1 80 ? -1.274 -15.694 9.150 1.00 91.56 80 THR A O 1
ATOM 662 N N . LYS A 1 81 ? -0.865 -14.265 7.459 1.00 93.06 81 LYS A N 1
ATOM 663 C CA . LYS A 1 81 ? -0.965 -15.224 6.361 1.00 93.06 81 LYS A CA 1
ATOM 664 C C . LYS A 1 81 ? 0.037 -14.861 5.268 1.00 93.06 81 LYS A C 1
ATOM 666 O O . LYS A 1 81 ? 0.167 -13.699 4.903 1.00 93.06 81 LYS A O 1
ATOM 671 N N . LYS A 1 82 ? 0.710 -15.876 4.728 1.00 94.62 82 LYS A N 1
ATOM 672 C CA . LYS A 1 82 ? 1.593 -15.782 3.562 1.00 94.62 82 LYS A CA 1
ATOM 673 C C . LYS A 1 82 ? 1.317 -16.971 2.652 1.00 94.62 82 LYS A C 1
ATOM 675 O O . LYS A 1 82 ? 1.130 -18.085 3.137 1.00 94.62 82 LYS A O 1
ATOM 680 N N . SER A 1 83 ? 1.291 -16.735 1.349 1.00 95.75 83 SER A N 1
ATOM 681 C CA . SER A 1 83 ? 1.190 -17.780 0.333 1.00 95.75 83 SER A CA 1
ATOM 682 C C . SER A 1 83 ? 2.081 -17.419 -0.851 1.00 95.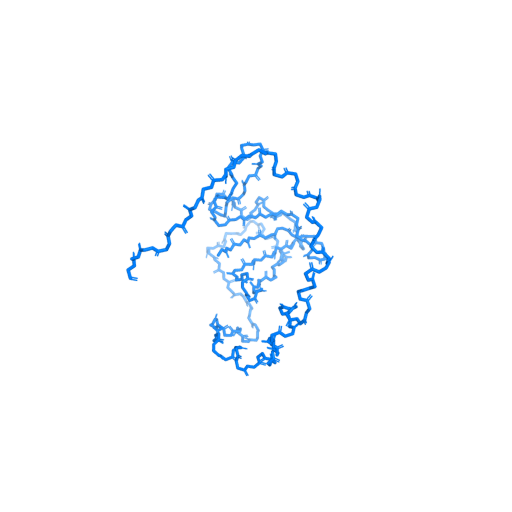75 83 SER A C 1
ATOM 684 O O . SER A 1 83 ? 2.308 -16.237 -1.101 1.00 95.75 83 SER A O 1
ATOM 686 N N . GLY A 1 84 ? 2.594 -18.435 -1.542 1.00 94.50 84 GLY A N 1
ATOM 687 C CA . GLY A 1 84 ? 3.531 -18.269 -2.648 1.00 94.50 84 GLY A CA 1
ATOM 688 C C . GLY A 1 84 ? 4.939 -17.849 -2.221 1.00 94.50 84 GLY A C 1
ATOM 689 O O . GLY A 1 84 ? 5.268 -17.729 -1.034 1.00 94.50 84 GLY A O 1
ATOM 690 N N . GLU A 1 85 ? 5.774 -17.632 -3.230 1.00 91.81 85 GLU A N 1
ATOM 691 C CA . GLU A 1 85 ? 7.134 -17.126 -3.087 1.00 91.81 85 GLU A CA 1
ATOM 692 C C . GLU A 1 85 ? 7.214 -15.716 -3.666 1.00 91.81 85 GLU A C 1
ATOM 694 O O . GLU A 1 85 ? 6.608 -15.418 -4.694 1.00 91.81 85 GLU A O 1
ATOM 699 N N . ALA A 1 86 ? 7.932 -14.829 -2.975 1.00 87.75 86 ALA A N 1
ATOM 700 C CA . ALA A 1 86 ? 8.119 -13.470 -3.457 1.00 87.75 86 ALA A CA 1
ATOM 701 C C . ALA A 1 86 ? 8.980 -13.494 -4.735 1.00 87.75 86 ALA A C 1
ATOM 703 O O . ALA A 1 86 ? 9.981 -14.218 -4.758 1.00 87.75 86 ALA A O 1
ATOM 704 N N . PRO A 1 87 ? 8.644 -12.701 -5.769 1.00 86.62 87 PRO A N 1
ATOM 705 C CA . PRO A 1 87 ? 9.470 -12.592 -6.965 1.00 86.62 87 PRO A CA 1
ATOM 706 C C . PRO A 1 8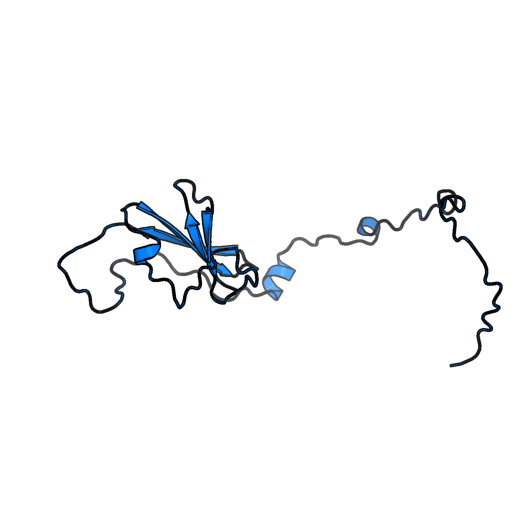7 ? 10.895 -12.148 -6.625 1.00 86.62 87 PRO A C 1
ATOM 708 O O . PRO A 1 87 ? 11.106 -11.403 -5.661 1.00 86.62 87 PRO A O 1
ATOM 711 N N . LYS A 1 88 ? 11.873 -12.556 -7.444 1.00 85.75 88 LYS A N 1
ATOM 712 C CA . LYS A 1 88 ? 13.263 -12.099 -7.301 1.00 85.75 88 LYS A CA 1
ATOM 713 C C . LYS A 1 88 ? 13.302 -10.567 -7.254 1.00 85.75 88 LYS A C 1
ATOM 715 O O . LYS A 1 88 ? 12.589 -9.886 -7.988 1.00 85.75 88 LYS A O 1
ATOM 720 N N . GLN A 1 89 ? 14.078 -10.015 -6.324 1.00 77.69 89 GLN A N 1
ATOM 721 C CA . GLN A 1 89 ? 14.128 -8.565 -6.129 1.00 77.69 89 GLN A CA 1
ATOM 722 C C . GLN A 1 89 ? 14.990 -7.861 -7.177 1.00 77.69 89 GLN A C 1
ATOM 724 O O . GLN A 1 89 ? 14.675 -6.731 -7.524 1.00 77.69 89 GLN A O 1
ATOM 729 N N . THR A 1 90 ? 16.010 -8.527 -7.710 1.00 73.75 90 THR A N 1
ATOM 730 C CA . THR A 1 90 ? 16.895 -7.982 -8.739 1.00 73.75 90 THR A CA 1
ATOM 731 C C . THR A 1 90 ? 16.389 -8.346 -10.125 1.00 73.75 90 THR A C 1
ATOM 733 O O . THR A 1 90 ? 16.122 -9.519 -10.396 1.00 73.75 90 THR A O 1
ATOM 736 N N . VAL A 1 91 ? 16.299 -7.347 -10.994 1.00 66.75 91 VAL A N 1
ATOM 737 C CA . VAL A 1 91 ? 16.161 -7.553 -12.433 1.00 66.75 91 VAL A CA 1
ATOM 738 C C . VAL A 1 91 ? 17.573 -7.537 -12.996 1.00 66.75 91 VAL A C 1
ATOM 740 O O . VAL A 1 91 ? 18.290 -6.551 -12.836 1.00 66.75 91 VAL A O 1
ATOM 743 N N . ASP A 1 92 ? 18.004 -8.663 -13.554 1.00 67.75 92 ASP A N 1
ATOM 744 C CA . ASP A 1 92 ? 19.271 -8.724 -14.267 1.00 67.75 92 ASP A CA 1
ATOM 745 C C . ASP A 1 92 ? 19.050 -8.103 -15.649 1.00 67.75 92 ASP A C 1
ATOM 747 O O . ASP A 1 92 ? 18.416 -8.690 -16.529 1.00 67.75 92 ASP A O 1
ATOM 751 N N . PHE A 1 93 ? 19.493 -6.857 -15.805 1.00 65.69 93 PHE A N 1
ATOM 752 C CA . PHE A 1 93 ? 19.337 -6.124 -17.057 1.00 65.69 93 PHE A CA 1
ATOM 753 C C . PHE A 1 93 ? 20.113 -6.783 -18.209 1.00 65.69 93 PHE A C 1
ATOM 755 O O . PHE A 1 93 ? 19.689 -6.647 -19.355 1.00 65.69 93 PHE A O 1
ATOM 762 N N . GLU A 1 94 ? 21.184 -7.542 -17.937 1.00 64.62 94 GLU A N 1
ATOM 763 C CA . GLU A 1 94 ? 21.889 -8.316 -18.972 1.00 64.62 94 GLU A CA 1
ATOM 764 C C . GLU A 1 94 ? 21.042 -9.509 -19.448 1.00 64.62 94 GLU A C 1
ATOM 766 O O . GLU A 1 94 ? 20.984 -9.812 -20.645 1.00 64.62 94 GLU A O 1
ATOM 771 N N . GLU A 1 95 ? 20.317 -10.159 -18.535 1.00 61.62 95 GLU A N 1
ATOM 772 C CA . GLU A 1 95 ? 19.387 -11.245 -18.872 1.00 61.62 95 GLU A CA 1
ATOM 773 C C . GLU A 1 95 ? 18.181 -10.717 -19.671 1.00 61.62 95 GLU A C 1
ATOM 775 O O . GLU A 1 95 ? 17.770 -11.329 -20.659 1.00 61.62 95 GLU A O 1
ATOM 780 N N . MET A 1 96 ? 17.656 -9.538 -19.318 1.00 61.16 96 MET A N 1
ATOM 781 C CA . MET A 1 96 ? 16.544 -8.905 -20.041 1.00 61.16 96 MET A CA 1
ATOM 782 C C . MET A 1 96 ? 16.965 -8.379 -21.425 1.00 61.16 96 MET A C 1
ATOM 784 O O . MET A 1 96 ? 16.206 -8.519 -22.381 1.00 61.16 96 MET A O 1
ATOM 788 N N . ALA A 1 97 ? 18.188 -7.857 -21.571 1.00 62.50 97 ALA A N 1
ATOM 789 C CA . ALA A 1 97 ? 18.742 -7.450 -22.867 1.00 62.50 97 ALA A CA 1
ATOM 790 C C . ALA A 1 97 ? 19.019 -8.639 -23.805 1.00 62.50 97 ALA A C 1
ATOM 792 O O . ALA A 1 97 ? 18.995 -8.482 -25.022 1.00 62.50 97 ALA A O 1
ATOM 793 N N . SER A 1 98 ? 19.265 -9.830 -23.253 1.00 60.50 98 SER A N 1
ATOM 794 C CA . SER A 1 98 ? 19.493 -11.051 -24.039 1.00 60.50 98 SER A CA 1
ATOM 795 C C . SER A 1 98 ? 18.214 -11.834 -24.361 1.00 60.50 98 SER A C 1
ATOM 797 O O . SER A 1 98 ? 18.219 -12.622 -25.307 1.00 60.50 98 SER A O 1
ATOM 799 N N . THR A 1 99 ? 17.116 -11.616 -23.622 1.00 59.44 99 THR A N 1
ATOM 800 C CA . THR A 1 99 ? 15.786 -12.197 -23.914 1.00 59.44 99 THR A CA 1
ATOM 801 C C . THR A 1 99 ? 14.816 -11.245 -24.607 1.00 59.44 99 THR A C 1
ATOM 803 O O . THR A 1 99 ? 13.841 -11.713 -25.200 1.00 59.44 99 THR A O 1
ATOM 806 N N . GLY A 1 100 ? 15.066 -9.934 -24.578 1.00 53.06 100 GLY A N 1
ATOM 807 C CA . GLY A 1 100 ? 14.404 -8.993 -25.469 1.00 53.06 100 GLY A CA 1
ATOM 808 C C . GLY A 1 100 ? 14.713 -9.397 -26.903 1.00 53.06 100 GLY A C 1
ATOM 809 O O . GLY A 1 100 ? 15.882 -9.460 -27.280 1.00 53.06 100 GLY A O 1
ATOM 810 N N . ASN A 1 101 ? 13.670 -9.719 -27.680 1.00 48.78 101 ASN A N 1
ATOM 811 C CA . ASN A 1 101 ? 13.767 -9.846 -29.132 1.00 48.78 101 ASN A CA 1
ATOM 812 C C . ASN A 1 101 ? 14.726 -8.772 -29.631 1.00 48.78 101 ASN A C 1
ATOM 814 O O . ASN A 1 101 ? 14.559 -7.615 -29.245 1.00 48.78 101 ASN A O 1
ATOM 818 N N . SER A 1 102 ? 15.694 -9.156 -30.463 1.00 51.69 102 SER A N 1
ATOM 819 C CA . SER A 1 102 ? 16.473 -8.214 -31.251 1.00 51.69 102 SER A CA 1
ATOM 820 C C . SER A 1 102 ? 15.488 -7.264 -31.929 1.00 51.69 102 SER A C 1
ATOM 822 O O . SER A 1 102 ? 14.880 -7.603 -32.946 1.00 51.69 102 SER A O 1
ATOM 824 N N . LEU A 1 103 ? 15.248 -6.108 -31.315 1.00 53.19 103 LEU A N 1
ATOM 825 C CA . LEU A 1 103 ? 14.716 -4.966 -32.014 1.00 53.19 103 LEU A CA 1
ATOM 826 C C . LEU A 1 103 ? 15.843 -4.656 -32.978 1.00 53.19 103 LEU A C 1
ATOM 828 O O . LEU A 1 103 ? 16.901 -4.185 -32.563 1.00 53.19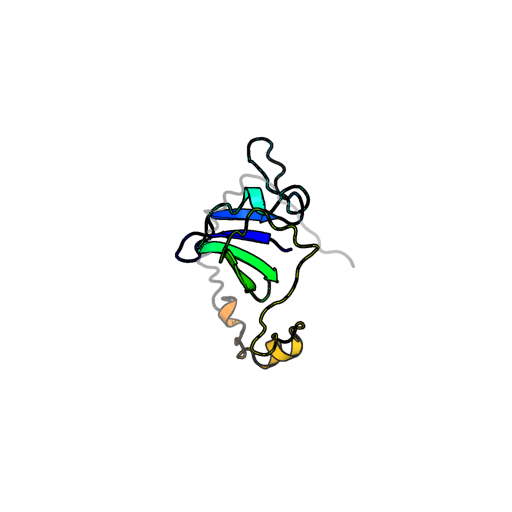 103 LEU A O 1
ATOM 832 N N . ASP A 1 104 ? 15.648 -5.097 -34.216 1.00 54.88 104 ASP A N 1
ATOM 833 C CA . ASP A 1 104 ? 16.494 -4.791 -35.355 1.00 54.88 104 ASP A CA 1
ATOM 834 C C . ASP A 1 104 ? 16.384 -3.273 -35.536 1.00 54.88 104 ASP A C 1
ATOM 836 O O . ASP A 1 104 ? 15.565 -2.756 -36.289 1.00 54.88 104 ASP A O 1
ATOM 840 N N . LEU A 1 105 ? 17.128 -2.545 -34.701 1.00 56.94 105 LEU A N 1
ATOM 841 C CA . LEU A 1 105 ? 17.422 -1.130 -34.840 1.00 56.94 105 LEU A CA 1
ATOM 842 C C . LEU A 1 105 ? 18.429 -1.032 -35.982 1.00 56.94 105 LEU A C 1
ATOM 844 O O . LEU A 1 105 ? 19.598 -0.708 -35.775 1.00 56.94 105 LEU A O 1
ATOM 848 N N . ASP A 1 106 ? 17.994 -1.434 -37.173 1.00 53.94 106 ASP A N 1
ATOM 849 C CA . ASP A 1 106 ? 18.746 -1.172 -38.379 1.00 53.94 106 ASP A CA 1
ATOM 850 C C . ASP A 1 106 ? 18.691 0.334 -38.682 1.00 53.94 106 ASP A C 1
ATOM 852 O O . ASP A 1 106 ? 17.864 1.090 -38.157 1.00 53.94 106 ASP A O 1
ATOM 856 N N . GLU A 1 107 ? 19.605 0.791 -39.532 1.00 53.97 107 GLU A N 1
ATOM 857 C CA . GLU A 1 107 ? 19.642 2.182 -39.990 1.00 53.97 107 GLU A CA 1
ATOM 858 C C . GLU A 1 107 ? 18.343 2.617 -40.698 1.00 53.97 107 GLU A C 1
ATOM 860 O O . GLU A 1 107 ? 18.079 3.814 -40.801 1.00 53.97 107 GLU A O 1
ATOM 865 N N . SER A 1 108 ? 17.477 1.682 -41.110 1.00 57.31 108 SER A N 1
ATOM 866 C CA . SER A 1 108 ? 16.174 1.991 -41.709 1.00 57.31 108 SER A CA 1
ATOM 867 C C . SER A 1 108 ? 15.183 2.577 -40.695 1.00 57.31 108 SER A C 1
ATOM 869 O O . SER A 1 108 ? 14.259 3.290 -41.091 1.00 57.31 108 SER A O 1
ATOM 871 N N . PHE A 1 109 ? 15.359 2.332 -39.389 1.00 61.50 109 PHE A N 1
ATOM 872 C CA . PHE A 1 109 ? 14.538 2.959 -38.342 1.00 61.50 109 PHE A CA 1
ATOM 873 C C . PHE A 1 109 ? 14.846 4.454 -38.173 1.00 61.50 109 PHE A C 1
ATOM 875 O O . PHE A 1 109 ? 13.951 5.243 -37.871 1.00 61.50 109 PHE A O 1
ATOM 882 N N . TYR A 1 110 ? 16.097 4.852 -38.421 1.00 60.19 110 TYR A N 1
ATOM 883 C CA . TYR A 1 110 ? 16.529 6.250 -38.436 1.00 60.19 110 TYR A CA 1
ATOM 884 C C . TYR A 1 110 ? 16.394 6.889 -39.821 1.00 60.19 110 TYR A C 1
ATOM 886 O O . TYR A 1 110 ? 17.112 7.829 -40.116 1.00 60.19 110 TYR A O 1
ATOM 894 N N . GLY A 1 111 ? 15.467 6.417 -40.663 1.00 54.62 111 GLY A N 1
ATOM 895 C CA . GLY A 1 111 ? 14.958 7.182 -41.806 1.00 54.62 111 GLY A CA 1
ATOM 896 C C . GLY A 1 111 ? 16.010 7.736 -42.770 1.00 54.62 111 GLY A C 1
ATOM 897 O O . GLY A 1 111 ? 15.745 8.750 -43.409 1.00 54.62 111 GLY A O 1
ATOM 898 N N . ASP A 1 112 ? 17.177 7.104 -42.882 1.00 62.97 112 ASP A N 1
ATOM 899 C CA . ASP A 1 112 ? 18.242 7.576 -43.758 1.00 62.97 112 ASP A CA 1
ATOM 900 C C . ASP A 1 112 ? 18.262 6.716 -45.016 1.00 62.97 112 ASP A C 1
ATOM 902 O O . ASP A 1 112 ? 19.075 5.805 -45.142 1.00 62.97 112 ASP A O 1
ATOM 906 N N . GLN A 1 113 ? 17.317 6.950 -45.933 1.00 54.56 113 GLN A N 1
ATOM 907 C CA . GLN A 1 113 ? 17.526 6.538 -47.327 1.00 54.56 113 GLN A CA 1
ATOM 908 C C . GLN A 1 113 ? 17.145 7.565 -48.384 1.00 54.56 113 GLN A C 1
ATOM 910 O O . GLN A 1 113 ? 17.622 7.401 -49.495 1.00 54.56 113 GLN A O 1
ATOM 915 N N . ASP A 1 114 ? 16.449 8.657 -48.066 1.00 56.12 114 ASP A N 1
ATOM 916 C CA . ASP A 1 114 ? 16.269 9.749 -49.028 1.00 56.12 114 ASP A CA 1
ATOM 917 C C . ASP A 1 114 ? 16.215 11.096 -48.290 1.00 56.12 114 ASP A C 1
ATOM 919 O O . ASP A 1 114 ? 15.148 11.664 -48.059 1.00 56.12 114 ASP A O 1
ATOM 923 N N . PHE A 1 115 ? 17.380 11.629 -47.903 1.00 51.59 115 PHE A N 1
ATOM 924 C CA . PHE A 1 115 ? 17.513 13.075 -47.710 1.00 51.59 115 PHE A CA 1
ATOM 925 C C . PHE A 1 115 ? 17.356 13.727 -49.091 1.00 51.59 115 PHE A C 1
ATOM 927 O O . PHE A 1 115 ? 18.337 13.946 -49.807 1.00 51.59 115 PHE A O 1
ATOM 934 N N . ASP A 1 116 ? 16.106 13.941 -49.504 1.00 57.50 116 ASP A N 1
ATOM 935 C CA . ASP A 1 116 ? 15.790 14.555 -50.785 1.00 57.50 116 ASP A CA 1
ATOM 936 C C . ASP A 1 116 ? 16.087 16.052 -50.696 1.00 57.50 116 ASP A C 1
ATOM 938 O O . ASP A 1 116 ? 15.335 16.853 -50.139 1.00 57.50 116 ASP A O 1
ATOM 942 N N . MET A 1 117 ? 17.255 16.425 -51.210 1.00 55.84 117 MET A N 1
ATOM 943 C CA . MET A 1 117 ? 17.718 17.808 -51.251 1.00 55.84 117 MET A CA 1
ATOM 944 C C . MET A 1 117 ? 16.793 18.696 -52.110 1.00 55.84 117 MET A C 1
ATOM 946 O O . MET A 1 117 ? 16.918 19.917 -52.047 1.00 55.84 117 MET A O 1
ATOM 950 N N . GLU A 1 118 ? 15.870 18.110 -52.890 1.00 56.12 118 GLU A N 1
ATOM 951 C CA . GLU A 1 118 ? 14.844 18.834 -53.652 1.00 56.12 118 GLU A CA 1
ATOM 952 C C . GLU A 1 118 ? 13.633 19.265 -52.799 1.00 56.12 118 GLU A C 1
ATOM 954 O O . GLU A 1 118 ? 12.989 20.253 -53.145 1.00 56.12 118 GLU A O 1
ATOM 959 N N . ASP A 1 119 ? 13.369 18.605 -51.662 1.00 55.31 119 ASP A N 1
ATOM 960 C CA . ASP A 1 119 ? 12.327 18.993 -50.686 1.00 55.31 119 ASP A CA 1
ATOM 961 C C . ASP A 1 119 ? 12.860 19.984 -49.624 1.00 55.31 119 ASP A C 1
ATOM 963 O O . ASP A 1 119 ? 12.133 20.437 -48.733 1.00 55.31 119 ASP A O 1
ATOM 967 N N . PHE A 1 120 ? 14.142 20.363 -49.718 1.00 57.91 120 PHE A N 1
ATOM 968 C CA . PHE A 1 120 ? 14.728 21.441 -48.924 1.00 57.91 120 PHE A CA 1
ATOM 969 C C . PHE A 1 120 ? 14.239 22.795 -49.459 1.00 57.91 120 PHE A C 1
ATOM 971 O O . PHE A 1 120 ? 14.892 23.442 -50.280 1.00 57.91 120 PHE A O 1
ATOM 978 N N . ASP A 1 121 ? 13.062 23.221 -48.998 1.00 58.34 121 ASP A N 1
ATOM 979 C CA . ASP A 1 121 ? 12.465 24.511 -49.346 1.00 58.34 121 ASP A CA 1
ATOM 980 C C . ASP A 1 121 ? 13.282 25.670 -48.746 1.00 58.34 121 ASP A C 1
ATOM 982 O O . ASP A 1 121 ? 13.031 26.174 -47.646 1.00 58.34 121 ASP A O 1
ATOM 986 N N . GLN A 1 122 ? 14.311 26.086 -49.487 1.00 57.09 122 GLN A N 1
ATOM 987 C CA . GLN A 1 122 ? 15.195 27.189 -49.126 1.00 57.09 122 GLN A CA 1
ATOM 988 C C . GLN A 1 122 ? 14.447 28.537 -49.036 1.00 57.09 122 GLN A C 1
ATOM 990 O O . GLN A 1 122 ? 14.987 29.485 -48.465 1.00 57.09 122 GLN A O 1
ATOM 995 N N . GLU A 1 123 ? 13.206 28.634 -49.535 1.00 56.53 123 GLU A N 1
ATOM 996 C CA . GLU A 1 123 ? 12.362 29.831 -49.404 1.00 56.53 123 GLU A CA 1
ATOM 997 C C . GLU A 1 123 ? 11.570 29.880 -48.083 1.00 56.53 123 GLU A C 1
ATOM 999 O O . GLU A 1 123 ? 11.118 30.954 -47.683 1.00 56.53 123 GLU A O 1
ATOM 1004 N N . GLY A 1 124 ? 11.445 28.761 -47.359 1.00 53.50 124 GLY A N 1
ATOM 1005 C CA . GLY A 1 124 ? 10.829 28.715 -46.025 1.00 53.50 124 GLY A CA 1
ATOM 1006 C C . GLY A 1 124 ? 11.752 29.195 -44.897 1.00 53.50 124 GLY A C 1
ATOM 1007 O O . GLY A 1 124 ? 11.288 29.529 -43.804 1.00 53.50 124 GLY A O 1
ATOM 1008 N N . PHE A 1 125 ? 13.060 29.262 -45.160 1.00 49.84 125 PHE A N 1
ATOM 1009 C CA . PHE A 1 125 ? 14.066 29.782 -44.239 1.00 49.84 125 PHE A CA 1
ATOM 1010 C C . PHE A 1 125 ? 14.363 31.243 -44.598 1.00 49.84 125 PHE A C 1
ATOM 1012 O O . PHE A 1 125 ? 15.391 31.564 -45.192 1.00 49.84 125 PHE A O 1
ATOM 1019 N N . ASP A 1 126 ? 13.452 32.150 -44.225 1.00 49.75 126 ASP A N 1
ATOM 1020 C CA . ASP A 1 126 ? 13.742 33.588 -44.159 1.00 49.75 126 ASP A CA 1
ATOM 1021 C C . ASP A 1 126 ? 14.781 33.828 -43.050 1.00 49.75 126 ASP A C 1
ATOM 1023 O O . ASP A 1 126 ? 14.482 34.300 -41.950 1.00 49.75 126 ASP A O 1
ATOM 1027 N N . MET A 1 127 ? 16.036 33.458 -43.322 1.00 51.34 127 MET A N 1
ATOM 1028 C CA . MET A 1 127 ? 17.184 34.006 -42.618 1.00 51.34 127 MET A CA 1
ATOM 1029 C C . MET A 1 127 ? 17.354 35.435 -43.122 1.00 51.34 127 MET A C 1
ATOM 1031 O O . MET A 1 127 ? 18.196 35.748 -43.967 1.00 51.34 127 MET A O 1
ATOM 1035 N N . GLY A 1 128 ? 16.492 36.304 -42.603 1.00 46.91 128 GLY A N 1
ATOM 1036 C CA . GLY A 1 128 ? 16.613 37.734 -42.748 1.00 46.91 128 GLY A CA 1
ATOM 1037 C C . GLY A 1 128 ? 17.980 38.190 -42.246 1.00 46.91 128 GLY A C 1
ATOM 1038 O O . GLY A 1 128 ? 18.196 38.329 -41.046 1.00 46.91 128 GLY A O 1
ATOM 1039 N N . GLY A 1 129 ? 18.867 38.483 -43.193 1.00 42.19 129 GLY A N 1
ATOM 1040 C CA . GLY A 1 129 ? 19.954 39.436 -43.018 1.00 42.19 129 GLY A CA 1
ATOM 1041 C C . GLY A 1 129 ? 21.315 38.857 -42.637 1.00 42.19 129 GLY A C 1
ATOM 1042 O O . GLY A 1 129 ? 21.552 38.476 -41.500 1.00 42.19 129 GLY A O 1
ATOM 1043 N N . ASP A 1 130 ? 22.231 38.985 -43.598 1.00 49.78 130 ASP A N 1
ATOM 1044 C CA . ASP A 1 130 ? 23.616 39.422 -43.394 1.00 49.78 130 ASP A CA 1
ATOM 1045 C C . ASP A 1 130 ? 24.539 38.525 -42.551 1.00 49.78 130 ASP A C 1
ATOM 1047 O O . ASP A 1 130 ? 24.627 38.649 -41.335 1.00 49.78 130 ASP A O 1
ATOM 1051 N N . ALA A 1 131 ? 25.340 37.706 -43.236 1.00 41.62 131 ALA A N 1
ATOM 1052 C CA . ALA A 1 131 ? 26.773 37.603 -42.952 1.00 41.62 131 ALA A CA 1
ATOM 1053 C C . ALA A 1 131 ? 27.473 36.830 -44.076 1.00 41.62 131 ALA A C 1
ATOM 1055 O O . ALA A 1 131 ? 27.644 35.612 -44.027 1.00 41.62 131 ALA A O 1
ATOM 1056 N N . GLY A 1 132 ? 27.941 37.562 -45.088 1.00 48.38 132 GLY A N 1
ATOM 1057 C CA . GLY A 1 132 ? 29.118 37.119 -45.823 1.00 48.38 132 GLY A CA 1
ATOM 1058 C C . GLY A 1 132 ? 30.285 37.027 -44.840 1.00 48.38 132 GLY A C 1
ATOM 1059 O O . GLY A 1 132 ? 30.768 38.046 -44.352 1.00 48.38 132 GLY A O 1
ATOM 1060 N N . GLY A 1 133 ? 30.721 35.810 -44.537 1.00 35.78 133 GLY A N 1
ATOM 1061 C CA . GLY A 1 133 ? 31.880 35.554 -43.696 1.00 35.78 133 GLY A CA 1
ATOM 1062 C C . GLY A 1 133 ? 32.548 34.260 -44.122 1.00 35.78 133 GLY A C 1
ATOM 1063 O O . GLY A 1 133 ? 32.086 33.184 -43.760 1.00 35.78 133 GLY A O 1
ATOM 1064 N N . SER A 1 134 ? 33.625 34.378 -44.904 1.00 46.62 134 SER A N 1
ATOM 1065 C CA . SER A 1 134 ? 34.594 33.303 -45.122 1.00 46.62 134 SER A CA 1
ATOM 1066 C C . SER A 1 134 ? 34.977 32.679 -43.783 1.00 46.62 134 SER A C 1
ATOM 1068 O O . SER A 1 134 ? 35.579 33.351 -42.948 1.00 46.62 134 SER A O 1
AT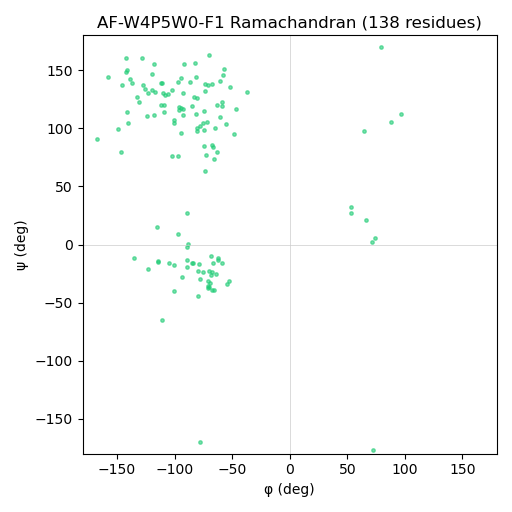OM 1070 N N . PHE A 1 135 ? 34.668 31.401 -43.598 1.00 39.34 135 PHE A N 1
ATOM 1071 C CA . PHE A 1 135 ? 35.375 30.578 -42.628 1.00 39.34 135 PHE A CA 1
ATOM 1072 C C . PHE A 1 135 ? 36.490 29.852 -43.379 1.00 39.34 135 PHE A C 1
ATOM 1074 O O . PHE A 1 135 ? 36.263 28.854 -44.058 1.00 39.34 135 PHE A O 1
ATOM 1081 N N . ASP A 1 136 ? 37.679 30.455 -43.318 1.00 40.88 136 ASP A N 1
ATOM 1082 C CA . ASP A 1 136 ? 38.959 29.805 -43.583 1.00 40.88 136 ASP A CA 1
ATOM 1083 C C . ASP A 1 136 ? 39.110 28.627 -42.607 1.00 40.88 136 ASP A C 1
ATOM 1085 O O . ASP A 1 136 ? 39.043 28.803 -41.387 1.00 40.88 136 ASP A O 1
ATOM 1089 N N . ASP A 1 137 ? 39.289 27.433 -43.163 1.00 45.19 137 ASP A N 1
ATOM 1090 C CA . ASP A 1 137 ? 39.652 26.225 -42.433 1.00 45.19 137 ASP A CA 1
ATOM 1091 C C . ASP A 1 137 ? 41.166 26.257 -42.197 1.00 45.19 137 ASP A C 1
ATOM 1093 O O . ASP A 1 137 ? 41.958 25.987 -43.100 1.00 45.19 137 ASP A O 1
ATOM 1097 N N . ASP A 1 138 ? 41.580 26.651 -40.993 1.00 44.59 138 ASP A N 1
ATOM 1098 C CA . ASP A 1 138 ? 42.968 26.520 -40.569 1.00 44.59 138 ASP A CA 1
ATOM 1099 C C . ASP A 1 138 ? 43.046 26.107 -39.089 1.00 44.59 138 ASP A C 1
ATOM 1101 O O . ASP A 1 138 ? 42.761 26.891 -38.177 1.00 44.59 138 ASP A O 1
ATOM 1105 N N . LYS A 1 139 ? 43.564 24.881 -38.898 1.00 39.28 139 LYS A N 1
ATOM 1106 C CA . LYS A 1 139 ? 44.300 24.373 -37.723 1.00 39.28 139 LYS A CA 1
ATOM 1107 C C . LYS A 1 139 ? 43.480 23.757 -36.573 1.00 39.28 139 LYS A C 1
ATOM 1109 O O . LYS A 1 139 ? 42.964 24.475 -35.724 1.00 39.28 139 LYS A O 1
ATOM 1114 N N . TYR A 1 140 ? 43.498 22.423 -36.457 1.00 40.41 140 TYR A N 1
ATOM 1115 C CA . TYR A 1 140 ? 44.442 21.635 -35.628 1.00 40.41 140 TYR A CA 1
ATOM 1116 C C . TYR A 1 140 ? 44.376 20.141 -35.962 1.00 40.41 140 TYR A C 1
ATOM 1118 O O . TYR A 1 140 ? 43.256 19.628 -36.155 1.00 40.41 140 TYR A O 1
#

Mean predicted aligned error: 16.12 Å

Secondary structure (DSSP, 8-state):
--EEEEE-TT--EEEEEESS-----TTS---BTTT--GGGT--STT-EEEEEEETTTTEEEEEE-----TT----S-------S-PPPS---HHHHHHHS------TTTTT-S---TTS--TTS----S-----------